Protein AF-A0A353VUC6-F1 (afdb_monomer_lite)

Sequence (167 aa):
PYDAYRKYCDKDHGERHLCDDEIGVLLTNIRKKVGECGVIAVVVDACHAGDSTRKPAKSGGTVRGVYDNFIIPGKHRANKRKQIPERWLTLSSCLDYQLNQEHPDGHGKLTRALHSLWPEMKGMDNETLVRTLDAYYHRSDVKGKYPQTPVMTGETDKRRFSEIFKR

Structure (mmCIF, N/CA/C/O backbone):
data_AF-A0A353VUC6-F1
#
_entry.id   AF-A0A353VUC6-F1
#
loop_
_atom_site.group_PDB
_atom_site.id
_atom_site.type_symbol
_atom_site.label_atom_id
_atom_site.label_alt_id
_atom_site.label_comp_id
_atom_site.label_asym_id
_atom_site.label_entity_id
_atom_site.label_seq_id
_atom_site.pdbx_PDB_ins_code
_atom_site.Cartn_x
_atom_site.Cartn_y
_atom_site.Cartn_z
_atom_site.occupancy
_atom_site.B_iso_or_equiv
_atom_site.auth_seq_id
_atom_site.auth_comp_id
_atom_site.auth_asym_id
_atom_site.auth_atom_id
_atom_site.pdbx_PDB_model_num
ATOM 1 N N . PRO A 1 1 ? 3.909 -11.174 -7.852 1.00 61.25 1 PRO A N 1
ATOM 2 C CA . PRO A 1 1 ? 4.120 -12.529 -8.418 1.00 61.25 1 PRO A CA 1
ATOM 3 C C . PRO A 1 1 ? 5.612 -12.890 -8.410 1.00 61.25 1 PRO A C 1
ATOM 5 O O . PRO A 1 1 ? 6.433 -12.097 -8.860 1.00 61.25 1 PRO A O 1
ATOM 8 N N . TYR A 1 2 ? 5.963 -14.023 -7.800 1.00 59.88 2 TYR A N 1
ATOM 9 C CA . TYR A 1 2 ? 7.362 -14.436 -7.603 1.00 59.88 2 TYR A CA 1
ATOM 10 C C . TYR A 1 2 ? 7.975 -15.065 -8.869 1.00 59.88 2 TYR A C 1
ATOM 12 O O . TYR A 1 2 ? 9.185 -15.041 -9.060 1.00 59.88 2 TYR A O 1
ATOM 20 N N . ASP A 1 3 ? 7.127 -15.585 -9.749 1.00 77.12 3 ASP A N 1
ATOM 21 C CA . ASP A 1 3 ? 7.439 -16.384 -10.936 1.00 77.12 3 ASP A CA 1
ATOM 22 C C . ASP A 1 3 ? 7.119 -15.678 -12.268 1.00 77.12 3 ASP A C 1
ATOM 24 O O . ASP A 1 3 ? 7.305 -16.259 -13.343 1.00 77.12 3 ASP A O 1
ATOM 28 N N . ALA A 1 4 ? 6.652 -14.429 -12.195 1.00 80.62 4 ALA A N 1
ATOM 29 C CA . ALA A 1 4 ? 6.355 -13.588 -13.346 1.00 80.62 4 ALA A CA 1
ATOM 30 C C . ALA A 1 4 ? 7.626 -13.002 -13.968 1.00 80.62 4 ALA A C 1
ATOM 32 O O . ALA A 1 4 ? 8.497 -12.457 -13.284 1.00 80.62 4 ALA A O 1
ATOM 33 N N . TYR A 1 5 ? 7.704 -13.060 -15.292 1.00 81.44 5 TYR A N 1
ATOM 34 C CA . TYR A 1 5 ? 8.793 -12.482 -16.056 1.00 81.44 5 TYR A CA 1
ATOM 35 C C . TYR A 1 5 ? 8.564 -10.990 -16.270 1.00 81.44 5 TYR A C 1
ATOM 37 O O . TYR A 1 5 ? 7.444 -10.495 -16.368 1.00 81.44 5 TYR A O 1
ATOM 45 N N . ARG A 1 6 ? 9.666 -10.249 -16.399 1.00 77.25 6 ARG A N 1
ATOM 46 C CA . ARG A 1 6 ? 9.625 -8.799 -16.633 1.00 77.25 6 ARG A CA 1
ATOM 47 C C . ARG A 1 6 ? 9.091 -8.426 -18.018 1.00 77.25 6 ARG A C 1
ATOM 49 O O . ARG A 1 6 ? 8.578 -7.330 -18.207 1.00 77.25 6 ARG A O 1
ATOM 56 N N . LYS A 1 7 ? 9.278 -9.306 -19.001 1.00 82.31 7 LYS A N 1
ATOM 57 C CA . LYS A 1 7 ? 8.898 -9.094 -20.398 1.00 82.31 7 LYS A CA 1
ATOM 58 C C . LYS A 1 7 ? 8.245 -10.352 -20.938 1.00 82.31 7 LYS A C 1
ATOM 60 O O . LYS A 1 7 ? 8.607 -11.450 -20.519 1.00 82.31 7 LYS A O 1
ATOM 65 N N . TYR A 1 8 ? 7.352 -10.155 -21.899 1.00 83.62 8 TYR A N 1
ATOM 66 C CA . TYR A 1 8 ? 6.760 -11.231 -22.678 1.00 83.62 8 TYR A CA 1
ATOM 67 C C . TYR A 1 8 ? 7.844 -12.135 -23.278 1.00 83.62 8 TYR A C 1
ATOM 69 O O . TYR A 1 8 ? 8.828 -11.643 -23.839 1.00 83.62 8 TYR A O 1
ATOM 77 N N . CYS A 1 9 ? 7.661 -13.447 -23.149 1.00 86.06 9 CYS A N 1
ATOM 78 C CA . CYS A 1 9 ? 8.538 -14.470 -23.713 1.00 86.06 9 CYS A CA 1
ATOM 79 C C . CYS A 1 9 ? 7.789 -15.801 -23.856 1.00 86.06 9 CYS A C 1
ATOM 81 O O . CYS A 1 9 ? 6.682 -15.947 -23.351 1.00 86.06 9 CYS A O 1
ATOM 83 N N . ASP A 1 10 ? 8.421 -16.805 -24.463 1.00 86.81 10 ASP A N 1
ATOM 84 C CA . ASP A 1 10 ? 7.821 -18.135 -24.677 1.00 86.81 10 ASP A CA 1
ATOM 85 C C . ASP A 1 10 ? 7.463 -18.893 -23.384 1.00 86.81 10 ASP A C 1
ATOM 87 O O . ASP A 1 10 ? 6.829 -19.941 -23.429 1.00 86.81 10 ASP A O 1
ATOM 91 N N . LYS A 1 11 ? 7.922 -18.410 -22.223 1.00 87.75 11 LYS A N 1
ATOM 92 C CA . LYS A 1 11 ? 7.649 -19.015 -20.909 1.00 87.75 11 LYS A CA 1
ATOM 93 C C . LYS A 1 11 ? 6.599 -18.259 -20.101 1.00 87.75 11 LYS A C 1
ATOM 95 O O . LYS A 1 11 ? 6.141 -18.794 -19.094 1.00 87.75 11 LYS A O 1
ATOM 100 N N . ASP A 1 12 ? 6.294 -17.027 -20.485 1.00 85.88 12 ASP A N 1
ATOM 101 C CA . ASP A 1 12 ? 5.341 -16.165 -19.799 1.00 85.88 12 ASP A CA 1
ATOM 102 C C . ASP A 1 12 ? 4.740 -15.210 -20.823 1.00 85.88 12 ASP A C 1
ATOM 104 O O . ASP A 1 12 ? 5.391 -14.273 -21.305 1.00 85.88 12 ASP A O 1
ATOM 108 N N . HIS A 1 13 ? 3.485 -15.478 -21.153 1.00 85.88 13 HIS A N 1
ATOM 109 C CA . HIS A 1 13 ? 2.669 -14.684 -22.055 1.00 85.88 13 HIS A CA 1
ATOM 110 C C . HIS A 1 13 ? 1.773 -13.697 -21.287 1.00 85.88 13 HIS A C 1
ATOM 112 O O . HIS A 1 13 ? 0.911 -13.050 -21.887 1.00 85.88 13 HIS A O 1
ATOM 118 N N . GLY A 1 14 ? 2.001 -13.538 -19.977 1.00 81.81 14 GLY A N 1
ATOM 119 C CA . GLY A 1 14 ? 1.267 -12.660 -19.068 1.00 81.81 14 GLY A CA 1
ATOM 120 C C . GLY A 1 14 ? 0.408 -13.409 -18.050 1.00 81.81 14 GLY A C 1
ATOM 121 O O . GLY A 1 14 ? -0.078 -12.796 -17.108 1.00 81.81 14 GLY A O 1
ATOM 122 N N . GLU A 1 15 ? 0.237 -14.721 -18.196 1.00 84.12 15 GLU A N 1
ATOM 123 C CA . GLU A 1 15 ? -0.573 -15.572 -17.316 1.00 84.12 15 GLU A CA 1
ATOM 124 C C . GLU A 1 15 ? -0.031 -15.693 -15.886 1.00 84.12 15 GLU A C 1
ATOM 126 O O . GLU A 1 15 ? -0.757 -16.107 -14.985 1.00 84.12 15 GLU A O 1
ATOM 131 N N . ARG A 1 16 ? 1.235 -15.327 -15.663 1.00 84.81 16 ARG A N 1
ATOM 132 C CA . ARG A 1 16 ? 1.865 -15.323 -14.333 1.00 84.81 16 ARG A CA 1
ATOM 133 C C . ARG A 1 16 ? 1.688 -13.998 -13.593 1.00 84.81 16 ARG A C 1
ATOM 135 O O . ARG A 1 16 ? 2.105 -13.859 -12.441 1.00 84.81 16 ARG A O 1
ATOM 142 N N . HIS A 1 17 ? 1.090 -13.003 -14.245 1.00 80.38 17 HIS A N 1
ATOM 143 C CA . HIS A 1 17 ? 0.794 -11.702 -13.658 1.00 80.38 17 HIS A CA 1
ATOM 144 C C . HIS A 1 17 ? -0.650 -11.677 -13.171 1.00 80.38 17 HIS A C 1
ATOM 146 O O . HIS A 1 17 ? -1.547 -12.164 -13.847 1.00 80.38 17 HIS A O 1
ATOM 152 N N . LEU A 1 18 ? -0.873 -11.068 -12.008 1.00 78.44 18 LEU A N 1
ATOM 153 C CA . LEU A 1 18 ? -2.216 -10.724 -11.552 1.00 78.44 18 LEU A CA 1
ATOM 154 C C . LEU A 1 18 ? -2.510 -9.299 -12.003 1.00 78.44 18 LEU A C 1
ATOM 156 O O . LEU A 1 18 ? -1.799 -8.373 -11.610 1.00 78.44 18 LEU A O 1
ATOM 160 N N . CYS A 1 19 ? -3.543 -9.129 -12.818 1.00 78.50 19 CYS A N 1
ATOM 161 C CA . CYS A 1 19 ? -3.995 -7.811 -13.245 1.00 78.50 19 CYS A CA 1
ATOM 162 C C . CYS A 1 19 ? -4.877 -7.154 -12.172 1.00 78.50 19 CYS A C 1
ATOM 164 O O . CYS A 1 19 ? -5.575 -7.842 -11.425 1.00 78.50 19 CYS A O 1
ATOM 166 N N . ASP A 1 20 ? -4.938 -5.819 -12.163 1.00 74.81 20 ASP A N 1
ATOM 167 C CA . ASP A 1 20 ? -5.790 -5.050 -11.239 1.00 74.81 20 ASP A CA 1
ATOM 168 C C . ASP A 1 20 ? -7.268 -5.485 -11.301 1.00 74.81 20 ASP A C 1
ATOM 170 O O . ASP A 1 20 ? -7.936 -5.594 -10.273 1.00 74.81 20 ASP A O 1
ATOM 174 N N . ASP A 1 21 ? -7.768 -5.820 -12.497 1.00 76.88 21 ASP A N 1
ATOM 175 C CA . ASP A 1 21 ? -9.127 -6.345 -12.694 1.00 76.88 21 ASP A CA 1
ATOM 176 C C . ASP A 1 21 ? -9.351 -7.677 -11.958 1.00 76.88 21 ASP A C 1
ATOM 178 O O . ASP A 1 21 ? -10.408 -7.904 -11.364 1.00 76.88 21 ASP A O 1
ATOM 182 N N . GLU A 1 22 ? -8.363 -8.573 -11.995 1.00 83.31 22 GLU A N 1
ATOM 183 C CA . GLU A 1 22 ? -8.433 -9.880 -11.335 1.00 83.31 22 GLU A CA 1
ATOM 184 C C . GLU A 1 22 ? -8.365 -9.713 -9.818 1.00 83.31 22 GLU A C 1
ATOM 186 O O . GLU A 1 22 ? -9.158 -10.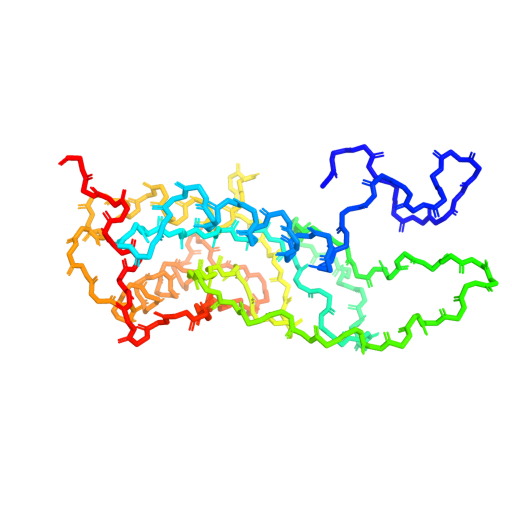319 -9.094 1.00 83.31 22 GLU A O 1
ATOM 191 N N . ILE A 1 23 ? -7.493 -8.820 -9.341 1.00 86.31 23 ILE A N 1
ATOM 192 C CA . ILE A 1 23 ? -7.414 -8.432 -7.929 1.00 86.31 23 ILE A CA 1
ATOM 193 C C . ILE A 1 23 ? -8.767 -7.886 -7.458 1.00 86.31 23 ILE A C 1
ATOM 195 O O . ILE A 1 23 ? -9.275 -8.318 -6.422 1.00 86.31 23 ILE A O 1
ATOM 199 N N . GLY A 1 24 ? -9.403 -7.008 -8.237 1.00 86.44 24 GLY A N 1
ATOM 200 C CA . GLY A 1 24 ? -10.720 -6.457 -7.916 1.00 86.44 24 GLY A CA 1
ATOM 201 C C . GLY A 1 24 ? -11.809 -7.529 -7.788 1.00 86.44 24 GLY A C 1
ATOM 202 O O . GLY A 1 24 ? -12.612 -7.491 -6.849 1.00 86.44 24 GLY A O 1
ATOM 203 N N . VAL A 1 25 ? -11.825 -8.529 -8.677 1.00 89.12 25 VAL A N 1
ATOM 204 C CA . VAL A 1 25 ? -12.762 -9.668 -8.596 1.00 89.12 25 VAL A CA 1
ATOM 205 C C . VAL A 1 25 ? -12.489 -10.528 -7.359 1.00 89.12 25 VAL A C 1
ATOM 207 O O . VAL A 1 25 ? -13.426 -10.881 -6.634 1.00 89.12 25 VAL A O 1
ATOM 210 N N . LEU A 1 26 ? -11.223 -10.841 -7.079 1.00 91.06 26 LEU A N 1
ATOM 211 C CA . LEU A 1 26 ? -10.828 -11.629 -5.909 1.00 91.06 26 LEU A CA 1
ATOM 212 C C . LEU A 1 26 ? -11.215 -10.925 -4.603 1.00 91.06 26 LEU A C 1
ATOM 214 O O . LEU A 1 26 ? -11.867 -11.530 -3.749 1.00 91.06 26 LEU A O 1
ATOM 218 N N . LEU A 1 27 ? -10.901 -9.635 -4.473 1.00 92.69 27 LEU A N 1
ATOM 219 C CA . LEU A 1 27 ? -11.253 -8.829 -3.303 1.00 92.69 27 LEU A CA 1
ATOM 220 C C . LEU A 1 27 ? -12.768 -8.666 -3.153 1.00 92.69 27 LEU A C 1
ATOM 222 O O . LEU A 1 27 ? -13.281 -8.717 -2.036 1.00 92.69 27 LEU A O 1
ATOM 226 N N . THR A 1 28 ? -13.513 -8.581 -4.258 1.00 91.94 28 THR A N 1
ATOM 227 C CA . THR A 1 28 ? -14.984 -8.600 -4.226 1.00 91.94 28 THR A CA 1
ATOM 228 C C . THR A 1 28 ? -15.519 -9.915 -3.660 1.00 91.94 28 THR A C 1
ATOM 230 O O . THR A 1 28 ? -16.460 -9.920 -2.864 1.00 91.94 28 THR A O 1
ATOM 233 N N . ASN A 1 29 ? -14.922 -11.048 -4.026 1.00 93.88 29 ASN A N 1
ATOM 234 C CA . ASN A 1 29 ? -15.319 -12.346 -3.486 1.00 93.88 29 ASN A CA 1
ATOM 235 C C . ASN A 1 29 ? -14.942 -12.496 -2.004 1.00 93.88 29 ASN A C 1
ATOM 237 O O . ASN A 1 29 ? -15.723 -13.062 -1.238 1.00 93.88 29 ASN A O 1
ATOM 241 N N . ILE A 1 30 ? -13.804 -11.940 -1.574 1.00 94.50 30 ILE A N 1
ATOM 242 C CA . ILE A 1 30 ? -13.448 -11.853 -0.150 1.00 94.50 30 ILE A CA 1
ATOM 243 C C . ILE A 1 30 ? -14.465 -10.976 0.589 1.00 94.50 30 ILE A C 1
ATOM 245 O O . ILE A 1 30 ? -14.996 -11.402 1.612 1.00 94.50 30 ILE A O 1
ATOM 249 N N . ARG A 1 31 ? -14.830 -9.810 0.041 1.00 93.94 31 ARG A N 1
ATOM 250 C CA . ARG A 1 31 ? -15.872 -8.926 0.589 1.00 93.94 31 ARG A CA 1
ATOM 251 C C . ARG A 1 31 ? -17.200 -9.649 0.786 1.00 93.94 31 ARG A C 1
ATOM 253 O O . ARG A 1 31 ? -17.788 -9.517 1.853 1.00 93.94 31 ARG A O 1
ATOM 260 N N . LYS A 1 32 ? -17.643 -10.464 -0.174 1.00 94.19 32 LYS A N 1
ATOM 261 C CA . LYS A 1 32 ? -18.869 -11.273 -0.025 1.00 94.19 32 LYS A CA 1
ATOM 262 C C . LYS A 1 32 ? -18.808 -12.235 1.166 1.00 94.19 32 LYS A C 1
ATOM 264 O O . LYS A 1 32 ? -19.826 -12.443 1.813 1.00 94.19 32 LYS A O 1
ATOM 269 N N . LYS A 1 33 ? -17.636 -12.807 1.461 1.00 95.50 33 LYS A N 1
ATOM 270 C CA . LYS A 1 33 ? -17.441 -13.724 2.598 1.00 95.50 33 LYS A CA 1
ATOM 271 C C . LYS A 1 33 ? -17.302 -12.995 3.935 1.00 95.50 33 LYS A C 1
ATOM 273 O O . LYS A 1 33 ? -17.851 -13.447 4.928 1.00 95.50 33 LYS A O 1
ATOM 278 N N . VAL A 1 34 ? -16.569 -11.881 3.955 1.00 94.00 34 VAL A N 1
ATOM 279 C CA . VAL A 1 34 ? -16.359 -11.040 5.149 1.00 94.00 34 VAL A CA 1
ATOM 280 C C . VAL A 1 34 ? -17.644 -10.304 5.550 1.00 94.00 34 VAL A C 1
ATOM 282 O O . VAL A 1 34 ? -17.852 -9.999 6.723 1.00 94.00 34 VAL A O 1
ATOM 285 N N . GLY A 1 35 ? -18.519 -10.032 4.582 1.00 93.25 35 GLY A N 1
ATOM 286 C CA . GLY A 1 35 ? -19.780 -9.336 4.789 1.00 93.25 35 GLY A CA 1
ATOM 287 C C . GLY A 1 35 ? -19.627 -7.820 4.905 1.00 93.25 35 GLY A C 1
ATOM 288 O O . GLY A 1 35 ? -18.539 -7.246 4.786 1.00 93.25 35 GLY A O 1
ATOM 289 N N . GLU A 1 36 ? -20.763 -7.165 5.127 1.00 90.56 36 GLU A N 1
ATOM 290 C CA . GLU A 1 36 ? -20.893 -5.705 5.166 1.00 90.56 36 GLU A CA 1
ATOM 291 C C . GLU A 1 36 ? -20.334 -5.079 6.440 1.00 90.56 36 GLU A C 1
ATOM 293 O O . GLU A 1 36 ? -19.950 -3.920 6.425 1.00 90.56 36 GLU A O 1
ATOM 298 N N . CYS A 1 37 ? -20.241 -5.822 7.542 1.00 88.62 37 CYS A N 1
ATOM 299 C CA . CYS A 1 37 ? -19.730 -5.291 8.807 1.00 88.62 37 CYS A CA 1
ATOM 300 C C . CYS A 1 37 ? -18.222 -5.509 8.978 1.00 88.62 37 CYS A C 1
ATOM 302 O O . CYS A 1 37 ? -17.590 -4.754 9.713 1.00 88.62 37 CYS A O 1
ATOM 304 N N . GLY A 1 38 ? -17.621 -6.489 8.297 1.00 90.19 38 GLY A N 1
ATOM 305 C CA . GLY A 1 38 ? -16.201 -6.799 8.463 1.00 90.19 38 GLY A CA 1
ATOM 306 C C . GLY A 1 38 ? -15.267 -5.815 7.752 1.00 90.19 38 GLY A C 1
ATOM 307 O O . GLY A 1 38 ? -15.647 -5.131 6.799 1.00 90.19 38 GLY A O 1
ATOM 308 N N . VAL A 1 39 ? -14.016 -5.751 8.200 1.00 91.75 39 VAL A N 1
ATOM 309 C CA . VAL A 1 39 ? -12.981 -4.886 7.617 1.00 91.75 39 VAL A CA 1
ATOM 310 C C . VAL A 1 39 ? -12.103 -5.705 6.679 1.00 91.75 39 VAL A C 1
ATOM 312 O O . VAL A 1 39 ? -11.717 -6.825 6.998 1.00 91.75 39 VAL A O 1
ATOM 315 N N . ILE A 1 40 ? -11.784 -5.136 5.518 1.00 94.62 40 ILE A N 1
ATOM 316 C CA . ILE A 1 40 ? -10.757 -5.662 4.616 1.00 94.62 40 ILE A CA 1
ATOM 317 C C . ILE A 1 40 ? -9.735 -4.550 4.448 1.00 94.62 40 ILE A C 1
ATOM 319 O O . ILE A 1 40 ? -10.094 -3.449 4.027 1.00 94.62 40 ILE A O 1
ATOM 323 N N . ALA A 1 41 ? -8.488 -4.854 4.789 1.00 93.94 41 ALA A N 1
ATOM 324 C CA . ALA A 1 41 ? -7.345 -3.984 4.588 1.00 93.94 41 ALA A CA 1
ATOM 325 C C . ALA A 1 41 ? -6.343 -4.695 3.678 1.00 93.94 41 ALA A C 1
ATOM 327 O O . ALA A 1 41 ? -5.951 -5.832 3.941 1.00 93.94 41 ALA A O 1
ATOM 328 N N . VAL A 1 42 ? -5.954 -4.025 2.603 1.00 94.00 42 VAL A N 1
ATOM 329 C CA . VAL A 1 42 ? -5.000 -4.505 1.607 1.00 94.00 42 VAL A CA 1
ATOM 330 C C . VAL A 1 42 ? -3.762 -3.628 1.698 1.00 94.00 42 VAL A C 1
ATOM 332 O O . VAL A 1 42 ? -3.865 -2.407 1.648 1.00 94.00 42 VAL A O 1
ATOM 335 N N . VAL A 1 43 ? -2.593 -4.246 1.844 1.00 93.38 43 VAL A N 1
ATOM 336 C CA . VAL A 1 43 ? -1.303 -3.549 1.879 1.00 93.38 43 VAL A CA 1
ATOM 337 C C . VAL A 1 43 ? -0.556 -3.866 0.592 1.00 93.38 43 VAL A C 1
ATOM 339 O O . VAL A 1 43 ? -0.290 -5.033 0.305 1.00 93.38 43 VAL A O 1
ATOM 342 N N . VAL A 1 44 ? -0.222 -2.833 -0.177 1.00 90.88 44 VAL A N 1
ATOM 343 C CA . VAL A 1 44 ? 0.467 -2.951 -1.465 1.00 90.88 44 VAL A CA 1
ATOM 344 C C . VAL A 1 44 ? 1.853 -2.328 -1.348 1.00 90.88 44 VAL A C 1
ATOM 346 O O . VAL A 1 44 ? 2.026 -1.114 -1.428 1.00 90.88 44 VAL A O 1
ATOM 349 N N . ASP A 1 45 ? 2.858 -3.179 -1.158 1.00 89.31 45 ASP A N 1
ATOM 350 C CA . ASP A 1 45 ? 4.269 -2.786 -1.106 1.00 89.31 45 ASP A CA 1
ATOM 351 C C . ASP A 1 45 ? 4.957 -3.085 -2.446 1.00 89.31 45 ASP A C 1
ATOM 353 O O . ASP A 1 45 ? 5.812 -3.966 -2.573 1.00 89.31 45 ASP A O 1
ATOM 357 N N . ALA A 1 46 ? 4.526 -2.366 -3.484 1.00 82.62 46 ALA A N 1
ATOM 358 C CA . ALA A 1 46 ? 5.011 -2.488 -4.857 1.00 82.62 46 ALA A CA 1
ATOM 359 C C . ALA A 1 46 ? 4.905 -1.141 -5.592 1.00 82.62 46 ALA A C 1
ATOM 361 O O . ALA A 1 46 ? 4.119 -0.279 -5.204 1.00 82.62 46 ALA A O 1
ATOM 362 N N . CYS A 1 47 ? 5.685 -0.948 -6.662 1.00 73.12 47 CYS A N 1
ATOM 363 C CA . CYS A 1 47 ? 5.441 0.164 -7.582 1.00 73.12 47 CYS A CA 1
ATOM 364 C C . CYS A 1 47 ? 4.049 0.014 -8.214 1.00 73.12 47 CYS A C 1
ATOM 366 O O . CYS A 1 47 ? 3.778 -0.993 -8.869 1.00 73.12 47 CYS A O 1
ATOM 368 N N . HIS A 1 48 ? 3.197 1.028 -8.064 1.00 63.38 48 HIS A N 1
ATOM 369 C CA . HIS A 1 48 ? 2.004 1.163 -8.893 1.00 63.38 48 HIS A CA 1
ATOM 370 C C . HIS A 1 48 ? 2.449 1.581 -10.299 1.00 63.38 48 HIS A C 1
ATOM 372 O O . HIS A 1 48 ? 3.198 2.546 -10.450 1.00 63.38 48 HIS A O 1
ATOM 378 N N . ALA A 1 49 ? 1.995 0.881 -11.336 1.00 50.97 49 ALA A N 1
ATOM 379 C CA . ALA A 1 49 ? 2.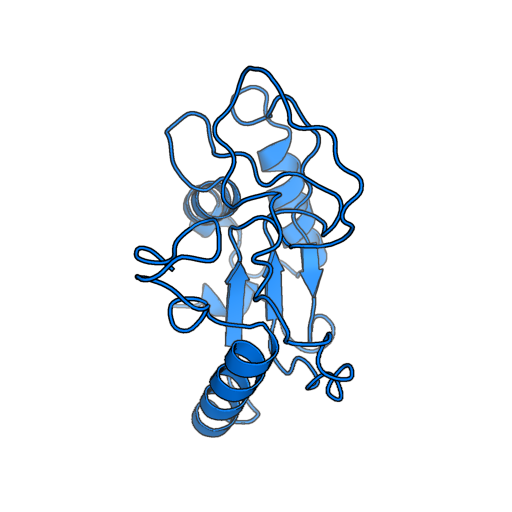227 1.280 -12.722 1.00 50.97 49 ALA A CA 1
ATOM 380 C C . ALA A 1 49 ? 1.325 2.478 -13.096 1.00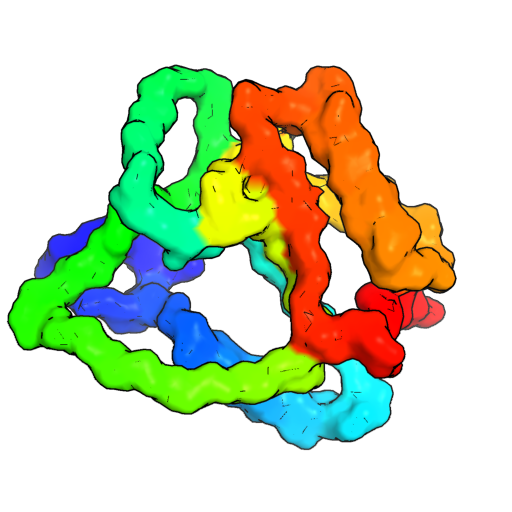 50.97 49 ALA A C 1
ATOM 382 O O . ALA A 1 49 ? 0.408 2.355 -13.902 1.00 50.97 49 ALA A O 1
ATOM 383 N N . GLY A 1 50 ? 1.549 3.638 -12.475 1.00 46.31 50 GLY A N 1
ATOM 384 C CA . GLY A 1 50 ? 0.983 4.914 -12.907 1.00 46.31 50 GLY A CA 1
ATOM 385 C C . GLY A 1 50 ? 2.018 5.711 -13.680 1.00 46.31 50 GLY A C 1
ATOM 386 O O . GLY A 1 50 ? 3.072 6.010 -13.146 1.00 46.31 50 GLY A O 1
ATOM 387 N N . ASP A 1 51 ? 1.698 6.044 -14.927 1.00 43.47 51 ASP A N 1
ATOM 388 C CA . ASP A 1 51 ? 2.455 6.844 -15.903 1.00 43.47 51 ASP A CA 1
ATOM 389 C C . ASP A 1 51 ? 3.855 6.334 -16.347 1.00 43.47 51 ASP A C 1
ATOM 391 O O . ASP A 1 51 ? 4.795 6.147 -15.573 1.00 43.47 51 ASP A O 1
ATOM 395 N N . SER A 1 52 ? 3.997 6.132 -17.664 1.00 39.47 52 SER A N 1
ATOM 396 C CA . SER A 1 52 ? 5.112 5.446 -18.350 1.00 39.47 52 SER A CA 1
ATOM 397 C C . SER A 1 52 ? 6.310 6.343 -18.700 1.00 39.47 52 SER A C 1
ATOM 399 O O . SER A 1 52 ? 7.166 5.954 -19.491 1.00 39.47 52 SER A O 1
ATOM 401 N N . THR A 1 53 ? 6.411 7.542 -18.136 1.00 41.12 53 THR A N 1
ATOM 402 C CA . THR A 1 53 ? 7.415 8.551 -18.531 1.00 41.12 53 THR A CA 1
ATOM 403 C C . THR A 1 53 ? 8.591 8.678 -17.558 1.00 41.12 53 THR A C 1
ATOM 405 O O . THR A 1 53 ? 9.149 9.760 -17.370 1.00 41.12 53 THR A O 1
ATOM 408 N N . ARG A 1 54 ? 9.036 7.579 -16.937 1.00 50.72 54 ARG A N 1
ATOM 409 C CA . ARG A 1 54 ? 10.149 7.619 -15.968 1.00 50.72 54 ARG A CA 1
ATOM 410 C C . ARG A 1 54 ? 11.458 7.116 -16.562 1.00 50.72 54 ARG A C 1
ATOM 412 O O . ARG A 1 54 ? 11.540 6.013 -17.093 1.00 50.72 54 ARG A O 1
ATOM 419 N N . LYS A 1 55 ? 12.511 7.930 -16.436 1.00 45.03 55 LYS A N 1
ATOM 420 C CA . LYS A 1 55 ? 13.881 7.538 -16.792 1.00 45.03 55 LYS A CA 1
ATOM 421 C C . LYS A 1 55 ? 14.362 6.444 -15.827 1.00 45.03 55 LYS A C 1
ATOM 423 O O . LYS A 1 55 ? 14.175 6.603 -14.621 1.00 45.03 55 LYS A O 1
ATOM 428 N N . PRO A 1 56 ? 15.017 5.374 -16.313 1.00 45.44 56 PRO A N 1
ATOM 429 C CA . PRO A 1 56 ? 15.577 4.351 -15.442 1.00 45.44 56 PRO A CA 1
ATOM 430 C C . PRO A 1 56 ? 16.604 4.990 -14.506 1.00 45.44 56 PRO A C 1
ATOM 432 O O . PRO A 1 56 ? 17.566 5.621 -14.955 1.00 45.44 56 PRO A O 1
ATOM 435 N N . ALA A 1 57 ? 16.402 4.833 -13.198 1.00 46.88 57 ALA A N 1
ATOM 436 C CA . ALA A 1 57 ? 17.383 5.244 -12.210 1.00 46.88 57 ALA A CA 1
ATOM 437 C C . ALA A 1 57 ? 18.624 4.352 -12.354 1.00 46.88 57 ALA A C 1
ATOM 439 O O . ALA A 1 57 ? 18.662 3.219 -11.879 1.00 46.88 57 ALA A O 1
ATOM 440 N N . LYS A 1 58 ? 19.665 4.862 -13.018 1.00 45.19 58 LYS A N 1
ATOM 441 C CA . LYS A 1 58 ? 21.020 4.366 -12.786 1.00 45.19 58 LYS A CA 1
ATOM 442 C C . LYS A 1 58 ? 21.408 4.791 -11.360 1.00 45.19 58 LYS A C 1
ATOM 444 O O . LYS A 1 58 ? 21.378 5.979 -11.057 1.00 45.19 58 LYS A O 1
ATOM 449 N N . SER A 1 59 ? 21.774 3.803 -10.542 1.00 47.88 59 SER A N 1
ATOM 450 C CA . SER A 1 59 ? 22.427 3.873 -9.220 1.00 47.88 59 SER A CA 1
ATOM 451 C C . SER A 1 59 ? 21.582 4.130 -7.954 1.00 47.88 59 SER A C 1
ATOM 453 O O . SER A 1 59 ? 20.966 5.184 -7.775 1.00 47.88 59 SER A O 1
ATOM 455 N N . GLY A 1 60 ? 21.691 3.187 -7.003 1.00 50.94 60 GLY A N 1
ATOM 456 C CA . GLY A 1 60 ? 21.802 3.494 -5.569 1.00 50.94 60 GLY A CA 1
ATOM 457 C C . GLY A 1 60 ? 20.947 2.677 -4.596 1.00 50.94 60 GLY A C 1
ATOM 458 O O . GLY A 1 60 ? 21.403 2.433 -3.487 1.00 50.94 60 GLY A O 1
ATOM 459 N N . GLY A 1 61 ? 19.742 2.249 -4.975 1.00 58.66 61 GLY A N 1
ATOM 460 C CA . GLY A 1 61 ? 18.831 1.559 -4.054 1.00 58.66 61 GLY A CA 1
ATOM 461 C C . GLY A 1 61 ? 17.964 0.520 -4.752 1.00 58.66 61 GLY A C 1
ATOM 462 O O . GLY A 1 61 ? 17.606 0.697 -5.920 1.00 58.66 61 GLY A O 1
ATOM 463 N N . THR A 1 62 ? 17.645 -0.562 -4.042 1.00 71.25 62 THR A N 1
ATOM 464 C CA . THR A 1 62 ? 16.744 -1.604 -4.541 1.00 71.25 62 THR A CA 1
ATOM 465 C C . THR A 1 62 ? 15.321 -1.052 -4.621 1.00 71.25 62 THR A C 1
ATOM 467 O O . THR A 1 62 ? 14.830 -0.419 -3.688 1.00 71.25 62 THR A O 1
ATOM 470 N N . VAL A 1 63 ? 14.663 -1.254 -5.761 1.00 70.12 63 VAL A N 1
ATOM 471 C CA . VAL A 1 63 ? 13.282 -0.823 -6.024 1.00 70.12 63 VAL A CA 1
ATOM 472 C C . VAL A 1 63 ? 12.408 -2.069 -6.130 1.00 70.12 63 VAL A C 1
ATOM 474 O O . VAL A 1 63 ? 12.802 -3.037 -6.780 1.00 70.12 63 VAL A O 1
ATOM 477 N N . ARG A 1 64 ? 11.224 -2.054 -5.508 1.00 69.19 64 ARG A N 1
ATOM 478 C CA . ARG A 1 64 ? 10.238 -3.139 -5.592 1.00 69.19 64 ARG A CA 1
ATOM 479 C C . ARG A 1 64 ? 9.268 -2.913 -6.736 1.00 69.19 64 ARG A C 1
ATOM 481 O O . ARG A 1 64 ? 8.521 -1.938 -6.740 1.00 69.19 64 ARG A O 1
ATOM 488 N N . GLY A 1 65 ? 9.219 -3.865 -7.659 1.00 67.94 65 GLY A N 1
ATOM 489 C CA . GLY A 1 65 ? 8.449 -3.755 -8.896 1.00 67.94 65 GLY A CA 1
ATOM 490 C C . GLY A 1 65 ? 9.318 -3.299 -10.065 1.00 67.94 65 GLY A C 1
ATOM 491 O O . GLY A 1 65 ? 10.532 -3.141 -9.941 1.00 67.94 65 GLY A O 1
ATOM 492 N N . VAL A 1 66 ? 8.697 -3.141 -11.230 1.00 64.56 66 VAL A N 1
ATOM 493 C CA . VAL A 1 66 ? 9.395 -2.821 -12.479 1.00 64.56 66 VAL A CA 1
ATOM 494 C C . VAL A 1 66 ? 8.720 -1.653 -13.186 1.00 64.56 66 VAL A C 1
ATOM 496 O O . VAL A 1 66 ? 7.509 -1.485 -13.114 1.00 64.56 66 VAL A O 1
ATOM 499 N N . TYR A 1 67 ? 9.530 -0.849 -13.872 1.00 63.00 67 TYR A N 1
ATOM 500 C CA . TYR A 1 67 ? 9.075 0.262 -14.721 1.00 63.00 67 TYR A CA 1
ATOM 501 C C . TYR A 1 67 ? 8.573 -0.194 -16.083 1.00 63.00 67 TYR A C 1
ATOM 503 O O . TYR A 1 67 ? 7.865 0.535 -16.774 1.00 63.00 67 TYR A O 1
ATOM 511 N N . ASP A 1 68 ? 9.034 -1.370 -16.500 1.00 66.06 68 ASP A N 1
ATOM 512 C CA . ASP A 1 68 ? 8.712 -1.926 -17.797 1.00 66.06 68 ASP A CA 1
ATOM 513 C C . ASP A 1 68 ? 7.265 -2.423 -17.748 1.00 66.06 68 ASP A C 1
ATOM 515 O O . ASP A 1 68 ? 6.935 -3.316 -16.967 1.00 66.06 68 ASP A O 1
ATOM 519 N N . ASN A 1 69 ? 6.409 -1.869 -18.606 1.00 71.50 69 ASN A N 1
ATOM 520 C CA . ASN A 1 69 ? 5.111 -2.480 -18.862 1.00 71.50 69 ASN A CA 1
ATOM 521 C C . ASN A 1 69 ? 5.332 -3.873 -19.462 1.00 71.50 69 ASN A C 1
ATOM 523 O O . ASN A 1 69 ? 6.131 -4.041 -20.389 1.00 71.50 69 ASN A O 1
ATOM 527 N N . PHE A 1 70 ? 4.568 -4.855 -18.992 1.00 76.75 70 PHE A N 1
ATOM 528 C CA . PHE A 1 70 ? 4.532 -6.168 -19.619 1.00 76.75 70 PHE A CA 1
ATOM 529 C C . PHE A 1 70 ? 3.696 -6.096 -20.907 1.00 76.75 70 PHE A C 1
ATOM 531 O O . PHE A 1 70 ? 2.466 -6.149 -20.884 1.00 76.75 70 PHE A O 1
ATOM 538 N N . ILE A 1 71 ? 4.362 -5.891 -22.046 1.00 80.94 71 ILE A N 1
ATOM 539 C CA . ILE A 1 71 ? 3.703 -5.739 -23.350 1.00 80.94 71 ILE A CA 1
ATOM 540 C C . ILE A 1 71 ? 3.480 -7.119 -23.972 1.00 80.94 71 ILE A C 1
ATOM 542 O O . ILE A 1 71 ? 4.443 -7.783 -24.346 1.00 80.94 71 ILE A O 1
ATOM 546 N N . ILE A 1 72 ? 2.215 -7.517 -24.133 1.00 81.00 72 ILE A N 1
ATOM 547 C CA . ILE A 1 72 ? 1.817 -8.729 -24.863 1.00 81.00 72 ILE A CA 1
ATOM 548 C C . ILE A 1 72 ? 1.612 -8.362 -26.346 1.00 81.00 72 ILE A C 1
ATOM 550 O O . ILE A 1 72 ? 0.709 -7.571 -26.644 1.00 81.00 72 ILE A O 1
ATOM 554 N N . PRO A 1 73 ? 2.410 -8.902 -27.289 1.00 80.81 73 PRO A N 1
ATOM 555 C CA . PRO A 1 73 ? 2.261 -8.616 -28.715 1.00 80.81 73 PRO A CA 1
ATOM 556 C C . PRO A 1 73 ? 0.851 -8.938 -29.233 1.00 80.81 73 PRO A C 1
ATOM 558 O O . PRO A 1 73 ? 0.276 -9.968 -28.894 1.00 80.81 73 PRO A O 1
ATOM 561 N N . GLY A 1 74 ? 0.279 -8.054 -30.055 1.00 74.00 74 GLY A N 1
ATOM 562 C CA . GLY A 1 74 ? -1.023 -8.270 -30.705 1.00 74.00 74 GLY A CA 1
ATOM 563 C C . GLY A 1 74 ? -2.260 -8.091 -29.812 1.00 74.00 74 GLY A C 1
ATOM 564 O O . GLY A 1 74 ? -3.376 -8.059 -30.327 1.00 74.00 74 GLY A O 1
ATOM 565 N N . LYS A 1 75 ? -2.102 -7.911 -28.494 1.00 66.31 75 LYS A N 1
ATOM 566 C CA . LYS A 1 75 ? -3.214 -7.593 -27.589 1.00 66.31 75 LYS A CA 1
ATOM 567 C C . LYS A 1 75 ? -3.354 -6.071 -27.488 1.00 66.31 75 LYS A C 1
ATOM 569 O O . LYS A 1 75 ? -2.553 -5.404 -26.835 1.00 66.31 75 LYS A O 1
ATOM 574 N N . HIS A 1 76 ? -4.366 -5.498 -28.140 1.00 57.31 76 HIS A N 1
ATOM 575 C CA . HIS A 1 76 ? -4.739 -4.104 -27.884 1.00 57.31 76 HIS A CA 1
ATOM 576 C C . HIS A 1 76 ? -5.106 -3.941 -26.404 1.00 57.31 76 HIS A C 1
ATOM 578 O O . HIS A 1 76 ? -5.652 -4.874 -25.807 1.00 57.31 76 HIS A O 1
ATOM 584 N N . ARG A 1 77 ? -4.806 -2.773 -25.805 1.00 55.44 77 ARG A N 1
ATOM 585 C CA . ARG A 1 77 ? -5.252 -2.445 -24.439 1.00 55.44 77 ARG A CA 1
ATOM 586 C C . ARG A 1 77 ? -6.733 -2.794 -24.346 1.00 55.44 77 ARG A C 1
ATOM 588 O O . ARG A 1 77 ? -7.537 -2.205 -25.066 1.00 55.44 77 ARG A O 1
ATOM 595 N N . ALA A 1 78 ? -7.071 -3.770 -23.503 1.00 56.97 78 ALA A N 1
ATOM 596 C CA . ALA A 1 78 ? -8.461 -4.080 -23.224 1.00 56.97 78 ALA A CA 1
ATOM 597 C C . ALA A 1 78 ? -9.151 -2.769 -22.832 1.00 56.97 78 ALA A C 1
ATOM 599 O O . ALA A 1 78 ? -8.572 -1.969 -22.089 1.00 56.97 78 ALA A O 1
ATOM 600 N N . ASN A 1 79 ? -10.347 -2.523 -23.376 1.00 51.97 79 ASN A N 1
ATOM 601 C CA . ASN A 1 79 ? -11.161 -1.379 -22.974 1.00 51.97 79 ASN A CA 1
ATOM 602 C C . ASN A 1 79 ? -11.161 -1.314 -21.447 1.00 51.97 79 ASN A C 1
ATOM 604 O O . ASN A 1 79 ? -11.398 -2.351 -20.823 1.00 51.97 79 ASN A O 1
ATOM 608 N N . LYS A 1 80 ? -10.862 -0.136 -20.871 1.00 52.88 80 LYS A N 1
ATOM 609 C CA . LYS A 1 80 ? -10.876 0.075 -19.416 1.00 52.88 80 LYS A CA 1
ATOM 610 C C . LYS A 1 80 ? -12.168 -0.532 -18.883 1.00 52.88 80 LYS A C 1
ATOM 612 O O . LYS A 1 80 ? -13.251 -0.002 -19.143 1.00 52.88 80 LYS A O 1
ATOM 617 N N . ARG A 1 81 ? -12.066 -1.679 -18.210 1.00 61.34 81 ARG A N 1
ATOM 618 C CA . ARG A 1 81 ? -13.227 -2.286 -17.572 1.00 61.34 81 ARG A CA 1
ATOM 619 C C . ARG A 1 81 ? -13.726 -1.301 -16.525 1.00 61.34 81 ARG A C 1
ATOM 621 O O . ARG A 1 81 ? -12.958 -0.503 -15.985 1.00 61.34 81 ARG A O 1
ATOM 628 N N . LYS A 1 82 ? -15.038 -1.306 -16.290 1.00 63.19 82 LYS A N 1
ATOM 629 C CA . LYS A 1 82 ? -15.644 -0.444 -15.277 1.00 63.19 82 LYS A CA 1
ATOM 630 C C . LYS A 1 82 ? -14.955 -0.743 -13.948 1.00 63.19 82 LYS A C 1
ATOM 632 O O . LYS A 1 82 ? -15.015 -1.880 -13.486 1.00 63.19 82 LYS A O 1
ATOM 637 N N . GLN A 1 83 ? -14.284 0.261 -13.387 1.00 66.19 83 GLN A N 1
ATOM 638 C CA . GLN A 1 83 ? -13.535 0.113 -12.147 1.00 66.19 83 GLN A CA 1
ATOM 639 C C . GLN A 1 83 ? -14.485 -0.408 -11.069 1.00 66.19 83 GLN A C 1
ATOM 641 O O . GLN A 1 83 ? -15.548 0.174 -10.824 1.00 66.19 83 GLN A O 1
ATOM 646 N N . ILE A 1 84 ? -14.140 -1.558 -10.495 1.00 77.19 84 ILE A N 1
ATOM 647 C CA . ILE A 1 84 ? -14.907 -2.135 -9.398 1.00 77.19 84 ILE A CA 1
ATOM 648 C C . ILE A 1 84 ? -14.729 -1.184 -8.210 1.00 77.19 84 ILE A C 1
ATOM 650 O O . ILE A 1 84 ? -13.590 -0.832 -7.902 1.00 77.19 84 ILE A O 1
ATOM 654 N N . PRO A 1 85 ? -15.813 -0.731 -7.559 1.00 82.31 85 PRO A N 1
ATOM 655 C CA . PRO A 1 85 ? -15.682 0.145 -6.405 1.00 82.31 85 PRO A CA 1
ATOM 656 C C . PRO A 1 85 ? -14.875 -0.565 -5.313 1.00 82.31 85 PRO A C 1
ATOM 658 O O . PRO A 1 85 ? -15.214 -1.682 -4.918 1.00 82.31 85 PRO A O 1
ATOM 661 N N . GLU A 1 86 ? -13.818 0.082 -4.825 1.00 84.88 86 GLU A N 1
ATOM 662 C CA . GLU A 1 86 ? -12.996 -0.429 -3.727 1.00 84.88 86 GLU A CA 1
ATOM 663 C C . GLU A 1 86 ? -13.805 -0.403 -2.430 1.00 84.88 86 GLU A C 1
ATOM 665 O O . GLU A 1 86 ? -13.929 0.620 -1.762 1.00 84.88 86 GLU A O 1
ATOM 670 N N . ARG A 1 87 ? -14.381 -1.553 -2.070 1.00 91.56 87 ARG A N 1
ATOM 671 C CA . ARG A 1 87 ? -15.138 -1.747 -0.822 1.00 91.56 87 ARG A CA 1
ATOM 672 C C . ARG A 1 87 ? -14.230 -2.225 0.311 1.00 91.56 87 ARG A C 1
ATOM 674 O O . ARG A 1 87 ? -14.586 -3.129 1.067 1.00 91.56 87 ARG A O 1
ATOM 681 N N . TRP A 1 88 ? -13.005 -1.730 0.353 1.00 93.69 88 TRP A N 1
ATOM 682 C CA . TRP A 1 88 ? -11.944 -2.098 1.290 1.00 93.69 88 TRP A CA 1
ATOM 683 C C . TRP A 1 88 ? -11.031 -0.891 1.487 1.00 93.69 88 TRP A C 1
ATOM 685 O O . TRP A 1 88 ? -11.218 0.134 0.840 1.00 93.69 88 TRP A O 1
ATOM 695 N N . LEU A 1 89 ? -10.079 -0.997 2.408 1.00 95.06 89 LEU A N 1
ATOM 696 C CA . LEU A 1 89 ? -8.994 -0.032 2.539 1.00 95.06 89 LEU A CA 1
ATOM 697 C C . LEU A 1 89 ? -7.781 -0.559 1.779 1.00 95.06 89 LEU A C 1
ATOM 699 O O . LEU A 1 89 ? -7.387 -1.706 1.994 1.00 95.06 89 LEU A O 1
ATOM 703 N N . THR A 1 90 ? -7.184 0.270 0.933 1.00 94.25 90 THR A N 1
ATOM 704 C CA . THR A 1 90 ? -5.929 -0.038 0.240 1.00 94.25 90 THR A CA 1
ATOM 705 C C . THR A 1 90 ? -4.856 0.908 0.759 1.00 94.25 90 THR A C 1
ATOM 707 O O . THR A 1 90 ? -5.015 2.118 0.662 1.00 94.25 90 THR A O 1
ATOM 710 N N . LEU A 1 91 ? -3.776 0.376 1.330 1.00 94.62 91 LEU A N 1
ATOM 711 C CA . LEU A 1 91 ? -2.612 1.138 1.774 1.00 94.62 91 LEU A CA 1
ATOM 712 C C . LEU A 1 91 ? -1.430 0.811 0.861 1.00 94.62 91 LEU A C 1
ATOM 714 O O . LEU A 1 91 ? -0.891 -0.295 0.907 1.00 94.62 91 LEU A O 1
ATOM 718 N N . SER A 1 92 ? -1.035 1.779 0.044 1.00 93.50 92 SER A N 1
ATOM 719 C CA . SER A 1 92 ? 0.025 1.644 -0.951 1.00 93.50 92 SER A CA 1
ATOM 720 C C . SER A 1 92 ? 1.313 2.315 -0.492 1.00 93.50 92 SER A C 1
ATOM 722 O O . SER A 1 92 ? 1.305 3.358 0.164 1.00 93.50 92 SER A O 1
ATOM 724 N N . SER A 1 93 ? 2.447 1.718 -0.855 1.00 91.69 93 SER A N 1
ATOM 725 C CA . SER A 1 93 ? 3.780 2.159 -0.429 1.00 91.69 93 SER A CA 1
ATOM 726 C C . SER A 1 93 ? 4.241 3.472 -1.043 1.00 91.69 93 SER A C 1
ATOM 728 O O . SER A 1 93 ? 5.199 4.057 -0.543 1.00 91.69 93 SER A O 1
ATOM 730 N N . CYS A 1 94 ? 3.656 3.879 -2.164 1.00 89.75 94 CYS A N 1
ATOM 731 C CA . CYS A 1 94 ? 4.040 5.063 -2.913 1.00 89.75 94 CYS A CA 1
ATOM 732 C C . CYS A 1 94 ? 2.849 5.570 -3.733 1.00 89.75 94 CYS A C 1
ATOM 734 O O . CYS A 1 94 ? 1.931 4.803 -4.033 1.00 89.75 94 CYS A O 1
ATOM 736 N N . LEU A 1 95 ? 2.894 6.836 -4.147 1.00 88.62 95 LEU A N 1
ATOM 737 C CA . LEU A 1 95 ? 2.002 7.337 -5.193 1.00 88.62 95 LEU A CA 1
ATOM 738 C C . LEU A 1 95 ? 2.287 6.617 -6.518 1.00 88.62 95 LEU A C 1
ATOM 740 O O . LEU A 1 95 ? 3.388 6.104 -6.738 1.00 88.62 95 LEU A O 1
ATOM 744 N N . ASP A 1 96 ? 1.305 6.608 -7.414 1.00 80.44 96 ASP A N 1
ATOM 745 C CA . ASP A 1 96 ? 1.404 6.005 -8.750 1.00 80.44 96 ASP A CA 1
ATOM 746 C C . ASP A 1 96 ? 2.592 6.587 -9.550 1.00 80.44 96 ASP A C 1
ATOM 748 O O . ASP A 1 96 ? 3.343 5.876 -10.213 1.00 80.44 96 ASP A O 1
ATOM 752 N N . TYR A 1 97 ? 2.822 7.869 -9.292 1.00 77.00 97 TYR A N 1
ATOM 753 C CA . TYR A 1 97 ? 3.967 8.760 -9.383 1.00 77.00 97 TYR A CA 1
ATOM 754 C C . TYR A 1 97 ? 5.405 8.397 -9.029 1.00 77.00 97 TYR A C 1
ATOM 756 O O . TYR A 1 97 ? 6.379 8.968 -9.535 1.00 77.00 97 TYR A O 1
ATOM 764 N N . GLN A 1 98 ? 5.543 7.531 -8.041 1.00 84.88 98 GLN A N 1
ATOM 765 C CA . GLN A 1 98 ? 6.749 7.436 -7.236 1.00 84.88 98 GLN A CA 1
ATOM 766 C C . GLN A 1 98 ? 7.360 6.046 -7.340 1.00 84.88 98 GLN A C 1
ATOM 768 O O . GLN A 1 98 ? 6.767 5.101 -7.856 1.00 84.88 98 GLN A O 1
ATOM 773 N N . LEU A 1 99 ? 8.602 5.940 -6.876 1.00 83.25 99 LEU A N 1
ATOM 774 C CA . LEU A 1 99 ? 9.312 4.670 -6.836 1.00 83.25 99 LEU A CA 1
ATOM 775 C C . LEU A 1 99 ? 9.069 4.029 -5.486 1.00 83.25 99 LEU A C 1
ATOM 777 O O . LEU A 1 99 ? 9.323 4.665 -4.460 1.00 83.25 99 LEU A O 1
ATOM 781 N N . ASN A 1 100 ? 8.660 2.764 -5.478 1.00 86.62 100 ASN A N 1
ATOM 782 C CA . ASN A 1 100 ? 8.694 1.993 -4.251 1.00 86.62 100 ASN A CA 1
ATOM 783 C C . ASN A 1 100 ? 10.124 1.501 -3.991 1.00 86.62 100 ASN A C 1
ATOM 785 O O . ASN A 1 100 ? 10.560 0.497 -4.551 1.00 86.62 100 ASN A O 1
ATOM 789 N N . GLN A 1 101 ? 10.872 2.234 -3.174 1.00 87.88 101 GLN A N 1
ATOM 790 C CA . GLN A 1 101 ? 12.219 1.853 -2.760 1.00 87.88 101 GLN A CA 1
ATOM 791 C C . GLN A 1 101 ? 12.148 0.927 -1.548 1.00 87.88 101 GLN A C 1
ATOM 793 O O . GLN A 1 101 ? 11.373 1.168 -0.622 1.00 87.88 101 GLN A O 1
ATOM 798 N N . GLU A 1 102 ? 13.008 -0.086 -1.529 1.00 87.06 102 GLU A N 1
ATOM 799 C CA . GLU A 1 102 ? 13.190 -0.941 -0.361 1.00 87.06 102 GLU A CA 1
ATOM 800 C C . GLU A 1 102 ? 13.733 -0.160 0.833 1.00 87.06 102 GLU A C 1
ATOM 802 O O . GLU A 1 102 ? 14.374 0.889 0.708 1.00 87.06 102 GLU A O 1
ATOM 807 N N . HIS A 1 103 ? 13.447 -0.693 2.012 1.00 89.81 103 HIS A N 1
ATOM 808 C CA . HIS A 1 103 ? 14.116 -0.303 3.233 1.00 89.81 103 HIS A CA 1
ATOM 809 C C . HIS A 1 103 ? 15.597 -0.745 3.174 1.00 89.81 103 HIS A C 1
ATOM 811 O O . HIS A 1 103 ? 15.893 -1.774 2.560 1.00 89.81 103 HIS A O 1
ATOM 817 N N . PRO A 1 104 ? 16.542 -0.021 3.808 1.00 86.25 104 PRO A N 1
ATOM 818 C CA . PRO A 1 104 ? 17.972 -0.363 3.759 1.00 86.25 104 PRO A CA 1
ATOM 819 C C . PRO A 1 104 ? 18.356 -1.764 4.262 1.00 86.25 104 PRO A C 1
ATOM 821 O O . PRO A 1 104 ? 19.438 -2.247 3.946 1.00 86.25 104 PRO A O 1
ATOM 824 N N . ASP A 1 105 ? 17.482 -2.427 5.020 1.00 87.56 105 ASP A N 1
ATOM 825 C CA . ASP A 1 105 ? 17.663 -3.805 5.501 1.00 87.56 105 ASP A CA 1
ATOM 826 C C . ASP A 1 105 ? 17.142 -4.882 4.523 1.00 87.56 105 ASP A C 1
ATOM 828 O O . ASP A 1 105 ? 17.137 -6.064 4.856 1.00 87.56 105 ASP A O 1
ATOM 832 N N . GLY A 1 106 ? 16.708 -4.491 3.319 1.00 85.75 106 GLY A N 1
ATOM 833 C CA . GLY A 1 106 ? 16.236 -5.400 2.267 1.00 85.75 106 GLY A CA 1
ATOM 834 C C . GLY A 1 106 ? 14.752 -5.776 2.356 1.00 85.75 106 GLY A C 1
ATOM 835 O O . GLY A 1 106 ? 14.266 -6.595 1.571 1.00 85.75 106 GLY A O 1
ATOM 836 N N . HIS A 1 107 ? 13.996 -5.193 3.290 1.00 89.75 107 HIS A N 1
ATOM 837 C CA . HIS A 1 107 ? 12.548 -5.386 3.368 1.00 89.75 107 HIS A CA 1
ATOM 838 C C . HIS A 1 107 ? 11.773 -4.325 2.574 1.00 89.75 107 HIS A C 1
ATOM 840 O O . HIS A 1 107 ? 12.277 -3.253 2.242 1.00 89.75 107 HIS A O 1
ATOM 846 N N . GLY A 1 108 ? 10.504 -4.610 2.268 1.00 89.31 108 GLY A N 1
ATOM 847 C CA . GLY A 1 108 ? 9.602 -3.600 1.714 1.00 89.31 108 GLY A CA 1
ATOM 848 C C . GLY A 1 108 ? 9.411 -2.469 2.721 1.00 89.31 108 GLY A C 1
ATOM 849 O O . GLY A 1 108 ? 9.233 -2.727 3.915 1.00 89.31 108 GLY A O 1
ATOM 850 N N . LYS A 1 109 ? 9.509 -1.215 2.271 1.00 92.19 109 LYS A N 1
ATOM 851 C CA . LYS A 1 109 ? 9.552 -0.066 3.185 1.00 92.19 109 LYS A CA 1
ATOM 852 C C . LYS A 1 109 ? 8.233 0.129 3.923 1.00 92.19 109 LYS A C 1
ATOM 854 O O . LYS A 1 109 ? 8.253 0.381 5.127 1.00 92.19 109 LYS A O 1
ATOM 859 N N . LEU A 1 110 ? 7.104 -0.065 3.238 1.00 94.38 110 LEU A N 1
ATOM 860 C CA . LEU A 1 110 ? 5.785 -0.003 3.869 1.00 94.38 110 LEU A CA 1
ATOM 861 C C . LEU A 1 110 ? 5.619 -1.132 4.882 1.00 94.38 110 LEU A C 1
ATOM 863 O O . LEU A 1 110 ? 5.190 -0.908 6.010 1.00 94.38 110 LEU A O 1
ATOM 867 N N . THR A 1 111 ? 6.004 -2.342 4.485 1.00 93.62 111 THR A N 1
ATOM 868 C CA . THR A 1 111 ? 5.929 -3.542 5.322 1.00 93.62 111 THR A CA 1
ATOM 869 C C . THR A 1 111 ? 6.756 -3.372 6.594 1.00 93.62 111 THR A C 1
ATOM 871 O O . THR A 1 111 ? 6.281 -3.659 7.694 1.00 93.62 111 THR A O 1
ATOM 874 N N . ARG A 1 112 ? 7.983 -2.854 6.460 1.00 94.56 112 ARG A N 1
ATOM 875 C CA . ARG A 1 112 ? 8.880 -2.585 7.584 1.00 94.56 112 ARG A CA 1
ATOM 876 C C . ARG A 1 112 ? 8.319 -1.507 8.508 1.00 94.56 112 ARG A C 1
ATOM 878 O O . ARG A 1 112 ? 8.309 -1.713 9.718 1.00 94.56 112 ARG A O 1
ATOM 885 N N . ALA A 1 113 ? 7.804 -0.411 7.949 1.00 94.94 113 ALA A N 1
ATOM 886 C CA . ALA A 1 113 ? 7.187 0.664 8.720 1.00 94.94 113 ALA A CA 1
ATOM 887 C C . ALA A 1 113 ? 5.974 0.169 9.523 1.00 94.94 113 ALA A C 1
ATOM 889 O O . ALA A 1 113 ? 5.901 0.406 10.726 1.00 94.94 113 ALA A O 1
ATOM 890 N N . LEU A 1 114 ? 5.066 -0.581 8.888 1.00 94.38 114 LEU A N 1
ATOM 891 C CA . LEU A 1 114 ? 3.903 -1.174 9.554 1.00 94.38 114 LEU A CA 1
ATOM 892 C C . LEU A 1 114 ? 4.312 -2.116 10.684 1.00 94.38 114 LEU A C 1
ATOM 894 O O . LEU A 1 114 ? 3.740 -2.043 11.763 1.00 94.38 114 LEU A O 1
ATOM 898 N N . HIS A 1 115 ? 5.311 -2.973 10.464 1.00 93.44 115 HIS A N 1
ATOM 899 C CA . HIS A 1 115 ? 5.817 -3.867 11.505 1.00 93.44 115 HIS A CA 1
ATOM 900 C C . HIS A 1 115 ? 6.413 -3.091 12.689 1.00 93.44 115 HIS A C 1
ATOM 902 O O . HIS A 1 115 ? 6.110 -3.394 13.840 1.00 93.44 115 HIS A O 1
ATOM 908 N N . SER A 1 116 ? 7.250 -2.084 12.418 1.00 93.31 116 SER A N 1
ATOM 909 C CA . SER A 1 116 ? 7.898 -1.279 13.459 1.00 93.31 116 SER A CA 1
ATOM 910 C C . SER A 1 116 ? 6.910 -0.450 14.279 1.00 93.31 116 SER A C 1
ATOM 912 O O . SER A 1 116 ? 7.096 -0.315 15.482 1.00 93.31 116 SER A O 1
ATOM 914 N N . LEU A 1 117 ? 5.878 0.096 13.637 1.00 93.62 117 LEU A N 1
ATOM 915 C CA . LEU A 1 117 ? 4.917 1.009 14.260 1.00 93.62 117 LEU A CA 1
ATOM 916 C C . LEU A 1 117 ? 3.640 0.308 14.741 1.00 93.62 117 LEU A C 1
ATOM 918 O O . LEU A 1 117 ? 2.788 0.945 15.359 1.00 93.62 117 LEU A O 1
ATOM 922 N N . TRP A 1 118 ? 3.498 -0.997 14.485 1.00 90.19 118 TRP A N 1
ATOM 923 C CA . TRP A 1 118 ? 2.315 -1.786 14.839 1.00 90.19 118 TRP A CA 1
ATOM 924 C C . TRP A 1 118 ? 1.803 -1.539 16.271 1.00 90.19 118 TRP A C 1
ATOM 926 O O . TRP A 1 118 ? 0.592 -1.360 16.428 1.00 90.19 118 TRP A O 1
ATOM 936 N N . PRO A 1 119 ? 2.657 -1.498 17.321 1.00 88.56 119 PRO A N 1
ATOM 937 C CA . PRO A 1 119 ? 2.183 -1.300 18.693 1.00 88.56 119 PRO A CA 1
ATOM 938 C C . PRO A 1 119 ? 1.507 0.058 18.918 1.00 88.56 119 PRO A C 1
ATOM 940 O O . PRO A 1 119 ? 0.601 0.165 19.741 1.00 88.56 119 PRO A O 1
ATOM 943 N N . GLU A 1 120 ? 1.932 1.082 18.180 1.00 89.00 120 GLU A N 1
ATOM 944 C CA . GLU A 1 120 ? 1.504 2.472 18.345 1.00 89.00 120 GLU A CA 1
ATOM 945 C C . GLU A 1 120 ? 0.281 2.801 17.480 1.00 89.00 120 GLU A C 1
ATOM 947 O O . GLU A 1 120 ? -0.502 3.683 17.816 1.00 89.00 120 GLU A O 1
ATOM 952 N N . MET A 1 121 ? 0.062 2.064 16.388 1.00 88.56 121 MET A N 1
ATOM 953 C CA . MET A 1 121 ? -0.999 2.358 15.419 1.00 88.56 121 MET A CA 1
ATOM 954 C C . MET A 1 121 ? -2.416 1.994 15.880 1.00 88.56 121 MET A C 1
ATOM 956 O O . MET A 1 121 ? -3.397 2.347 15.216 1.00 88.56 121 MET A O 1
ATOM 960 N N . LYS A 1 122 ? -2.562 1.282 17.002 1.00 88.94 122 LYS A N 1
ATOM 961 C CA . LYS A 1 122 ? -3.874 0.865 17.509 1.00 88.94 122 LYS A CA 1
ATOM 962 C C . LYS A 1 122 ? -4.722 2.088 17.867 1.00 88.94 122 LYS A C 1
ATOM 964 O O . LYS A 1 122 ? -4.374 2.874 18.737 1.00 88.94 122 LYS A O 1
ATOM 969 N N . GLY A 1 123 ? -5.887 2.205 17.231 1.00 88.44 123 GLY A N 1
ATOM 970 C CA . GLY A 1 123 ? -6.857 3.267 17.515 1.00 88.44 123 GLY A CA 1
ATOM 971 C C . GLY A 1 123 ? -6.609 4.596 16.796 1.00 88.44 123 GLY A C 1
ATOM 972 O O . GLY A 1 123 ? -7.483 5.459 16.864 1.00 88.44 123 GLY A O 1
ATOM 973 N N . MET A 1 124 ? -5.498 4.745 16.064 1.00 93.75 124 MET A N 1
ATOM 974 C CA . MET A 1 124 ? -5.265 5.916 15.212 1.00 93.75 124 MET A CA 1
ATOM 975 C C . MET A 1 124 ? -6.344 6.025 14.128 1.00 93.75 124 MET A C 1
ATOM 977 O O . MET A 1 124 ? -6.810 5.014 13.590 1.00 93.75 124 MET A O 1
ATOM 981 N N . ASP A 1 125 ? -6.747 7.247 13.795 1.00 95.31 125 ASP A N 1
ATOM 982 C CA . ASP A 1 125 ? -7.501 7.502 12.571 1.00 95.31 125 ASP A CA 1
ATOM 983 C C . ASP A 1 125 ? -6.598 7.342 11.330 1.00 95.31 125 ASP A C 1
ATOM 985 O O . ASP A 1 125 ? -5.372 7.250 11.433 1.00 95.31 125 ASP A O 1
ATOM 989 N N . ASN A 1 126 ? -7.212 7.269 10.148 1.00 96.06 126 ASN A N 1
ATOM 990 C CA . ASN A 1 126 ? -6.489 6.990 8.907 1.00 96.06 126 ASN A CA 1
ATOM 991 C C . ASN A 1 126 ? -5.499 8.102 8.529 1.00 96.06 126 ASN A C 1
ATOM 993 O O . ASN A 1 126 ? -4.419 7.795 8.030 1.00 96.06 126 ASN A O 1
ATOM 997 N N . GLU A 1 127 ? -5.839 9.371 8.767 1.00 96.12 127 GLU A N 1
ATOM 998 C CA . GLU A 1 127 ? -4.983 10.509 8.421 1.00 96.12 127 GLU A CA 1
ATOM 999 C C . GLU A 1 127 ? -3.735 10.521 9.305 1.00 96.12 127 GLU A C 1
ATOM 1001 O O . GLU A 1 127 ? -2.612 10.593 8.802 1.00 96.12 127 GLU A O 1
ATOM 1006 N N . THR A 1 128 ? -3.926 10.365 10.616 1.00 96.25 128 THR A N 1
ATOM 1007 C CA . THR A 1 128 ? -2.832 10.242 11.582 1.00 96.25 128 THR A CA 1
ATOM 1008 C C . THR A 1 128 ? -1.954 9.037 11.259 1.00 96.25 128 THR A C 1
ATOM 1010 O O . THR A 1 128 ? -0.733 9.167 11.232 1.00 96.25 128 THR A O 1
ATOM 1013 N N . LEU A 1 129 ? -2.541 7.881 10.934 1.00 96.25 129 LEU A N 1
ATOM 1014 C CA . LEU A 1 129 ? -1.783 6.680 10.573 1.00 96.25 129 LEU A CA 1
ATOM 1015 C C . LEU A 1 129 ? -0.909 6.904 9.330 1.00 96.25 129 LEU A C 1
ATOM 1017 O O . LEU A 1 129 ? 0.274 6.560 9.345 1.00 96.25 129 LEU A O 1
ATOM 1021 N N . VAL A 1 130 ? -1.463 7.498 8.267 1.00 96.44 130 VAL A N 1
ATOM 1022 C CA . VAL A 1 130 ? -0.708 7.795 7.037 1.00 96.44 130 VAL A CA 1
ATOM 1023 C C . VAL A 1 130 ? 0.395 8.819 7.306 1.00 96.44 130 VAL A C 1
ATOM 1025 O O . VAL A 1 130 ? 1.516 8.625 6.840 1.00 96.44 130 VAL A O 1
ATOM 1028 N N . ARG A 1 131 ? 0.134 9.855 8.114 1.00 96.69 131 ARG A N 1
ATOM 1029 C CA . ARG A 1 131 ? 1.159 10.826 8.535 1.00 96.69 131 ARG A CA 1
ATOM 1030 C C . ARG A 1 131 ? 2.288 10.179 9.331 1.00 96.69 131 ARG A C 1
ATOM 1032 O O . ARG A 1 131 ? 3.448 10.500 9.094 1.00 96.69 131 ARG A O 1
ATOM 1039 N N . THR A 1 132 ? 1.978 9.252 10.237 1.00 96.44 132 THR A N 1
ATOM 1040 C CA . THR A 1 132 ? 2.992 8.515 11.007 1.00 96.44 132 THR A CA 1
ATOM 1041 C C . THR A 1 132 ? 3.865 7.649 10.094 1.00 96.44 132 THR A C 1
ATOM 1043 O O . THR A 1 132 ? 5.087 7.622 10.250 1.00 96.44 132 THR A O 1
ATOM 1046 N N . LEU A 1 133 ? 3.270 6.981 9.098 1.00 96.31 133 LEU A N 1
ATOM 1047 C CA . LEU A 1 133 ? 4.020 6.232 8.082 1.00 96.31 133 LEU A CA 1
ATOM 1048 C C . LEU A 1 133 ? 4.899 7.146 7.219 1.00 96.31 133 LEU A C 1
ATOM 1050 O O . LEU A 1 133 ? 6.056 6.818 6.958 1.00 96.31 133 LEU A O 1
ATOM 1054 N N . ASP A 1 134 ? 4.372 8.291 6.789 1.00 96.31 134 ASP A N 1
ATOM 1055 C CA . ASP A 1 134 ? 5.128 9.258 5.995 1.00 96.31 134 ASP A CA 1
ATOM 1056 C C . ASP A 1 134 ? 6.309 9.829 6.795 1.00 96.31 134 ASP A C 1
ATOM 1058 O O . ASP A 1 134 ? 7.438 9.863 6.304 1.00 96.31 134 ASP A O 1
ATOM 1062 N N . ALA A 1 135 ? 6.107 10.159 8.073 1.00 96.31 135 ALA A N 1
ATOM 1063 C CA . ALA A 1 135 ? 7.184 10.573 8.968 1.00 96.31 135 ALA A CA 1
ATOM 1064 C C . ALA A 1 135 ? 8.267 9.487 9.111 1.00 96.31 135 ALA A C 1
ATOM 1066 O O . ALA A 1 135 ? 9.461 9.795 9.075 1.00 96.31 135 ALA A O 1
ATOM 1067 N N . TYR A 1 136 ? 7.877 8.209 9.198 1.00 96.06 136 TYR A N 1
ATOM 1068 C CA . TYR A 1 136 ? 8.821 7.087 9.224 1.00 96.06 136 TYR A CA 1
ATOM 1069 C C . TYR A 1 136 ? 9.683 7.032 7.956 1.00 96.06 136 TYR A C 1
ATOM 1071 O O . TYR A 1 136 ? 10.894 6.834 8.047 1.00 96.06 136 TYR A O 1
ATOM 1079 N N . TYR A 1 137 ? 9.095 7.260 6.778 1.00 94.75 137 TYR A N 1
ATOM 1080 C CA . TYR A 1 137 ? 9.823 7.268 5.503 1.00 94.75 137 TYR A CA 1
ATOM 1081 C C . TYR A 1 137 ? 10.858 8.394 5.399 1.00 94.75 137 TYR A C 1
ATOM 1083 O O . TYR A 1 137 ? 11.819 8.269 4.638 1.00 94.75 137 TYR A O 1
ATOM 1091 N N . HIS A 1 138 ? 10.674 9.479 6.153 1.00 94.19 138 HIS A N 1
ATOM 1092 C CA . HIS A 1 138 ? 11.562 10.640 6.157 1.00 94.19 138 HIS A CA 1
ATOM 1093 C C . HIS A 1 138 ? 12.694 10.559 7.188 1.00 94.19 138 HIS A C 1
ATOM 1095 O O . HIS A 1 138 ? 13.578 11.421 7.174 1.00 94.19 138 HIS A O 1
ATOM 1101 N N . ARG A 1 139 ? 12.719 9.531 8.048 1.00 94.44 139 ARG A N 1
ATOM 1102 C CA . ARG A 1 139 ? 13.832 9.307 8.979 1.00 94.44 139 ARG A CA 1
ATOM 1103 C C . ARG A 1 139 ? 15.150 9.131 8.227 1.00 94.44 139 ARG A C 1
ATOM 1105 O O . ARG A 1 139 ? 15.188 8.507 7.169 1.00 94.44 139 ARG A O 1
ATOM 1112 N N . SER A 1 140 ? 16.246 9.636 8.784 1.00 90.56 140 SER A N 1
ATOM 1113 C CA . SER A 1 140 ? 17.571 9.593 8.147 1.00 90.56 140 SER A CA 1
ATOM 1114 C C . SER A 1 140 ? 18.071 8.176 7.854 1.00 90.56 140 SER A C 1
ATOM 1116 O O . SER A 1 140 ? 18.783 7.983 6.874 1.00 90.56 140 SER A O 1
ATOM 1118 N N . ASP A 1 141 ? 17.677 7.195 8.666 1.00 89.50 141 ASP A N 1
ATOM 1119 C CA . ASP A 1 141 ? 18.035 5.781 8.529 1.00 89.50 141 ASP A CA 1
ATOM 1120 C C . ASP A 1 141 ? 17.123 4.992 7.574 1.00 89.50 141 ASP A C 1
ATOM 1122 O O . ASP A 1 141 ? 17.428 3.849 7.248 1.00 89.50 141 ASP A O 1
ATOM 1126 N N . VAL A 1 142 ? 16.023 5.590 7.105 1.00 91.19 142 VAL A N 1
ATOM 1127 C CA . VAL A 1 142 ? 15.016 4.947 6.234 1.00 91.19 142 VAL A CA 1
ATOM 1128 C C . VAL A 1 142 ? 14.910 5.633 4.870 1.00 91.19 142 VAL A C 1
ATOM 1130 O O . VAL A 1 142 ? 14.588 4.996 3.858 1.00 91.19 142 VAL A O 1
ATOM 1133 N N . LYS A 1 143 ? 15.143 6.949 4.837 1.00 90.00 143 LYS A N 1
ATOM 1134 C CA . LYS A 1 143 ? 14.930 7.801 3.672 1.00 90.00 143 LYS A CA 1
ATOM 1135 C C . LYS A 1 143 ? 15.738 7.301 2.480 1.00 90.00 143 LYS A C 1
ATOM 1137 O O . LYS A 1 143 ? 16.957 7.167 2.524 1.00 90.00 143 LYS A O 1
ATOM 1142 N N . GLY A 1 144 ? 15.024 7.063 1.382 1.00 85.94 144 GLY A N 1
ATOM 1143 C CA . GLY A 1 144 ? 15.621 6.678 0.109 1.00 85.94 144 GLY A CA 1
ATOM 1144 C C . GLY A 1 144 ? 16.169 7.873 -0.671 1.00 85.94 144 GLY A C 1
ATOM 1145 O O . GLY A 1 144 ? 15.950 9.035 -0.327 1.00 85.94 144 GLY A O 1
ATOM 1146 N N . LYS A 1 145 ? 16.835 7.576 -1.789 1.00 85.44 145 LYS A N 1
ATOM 1147 C CA . LYS A 1 145 ? 17.347 8.583 -2.730 1.00 85.44 145 LYS A CA 1
ATOM 1148 C C . LYS A 1 145 ? 16.223 9.414 -3.352 1.00 85.44 145 LYS A C 1
ATOM 1150 O O . LYS A 1 145 ? 16.407 10.600 -3.612 1.00 85.44 145 LYS A O 1
ATOM 1155 N N . TYR A 1 146 ? 15.078 8.785 -3.609 1.00 85.62 146 TYR A N 1
ATOM 1156 C CA . TYR A 1 146 ? 13.924 9.422 -4.239 1.00 85.62 146 TYR A CA 1
ATOM 1157 C C . TYR A 1 146 ? 12.774 9.632 -3.245 1.00 85.62 146 TYR A C 1
ATOM 1159 O O . TYR A 1 146 ? 12.648 8.857 -2.293 1.00 85.62 146 TYR A O 1
ATOM 1167 N N . PRO A 1 147 ? 11.915 10.644 -3.456 1.00 87.19 147 PRO A N 1
ATOM 1168 C CA . PRO A 1 147 ? 10.695 10.806 -2.676 1.00 87.19 147 PRO A CA 1
ATOM 1169 C C . PRO A 1 147 ? 9.772 9.595 -2.814 1.00 87.19 147 PRO A C 1
ATOM 1171 O O . PRO A 1 147 ? 9.606 9.040 -3.904 1.00 87.19 147 P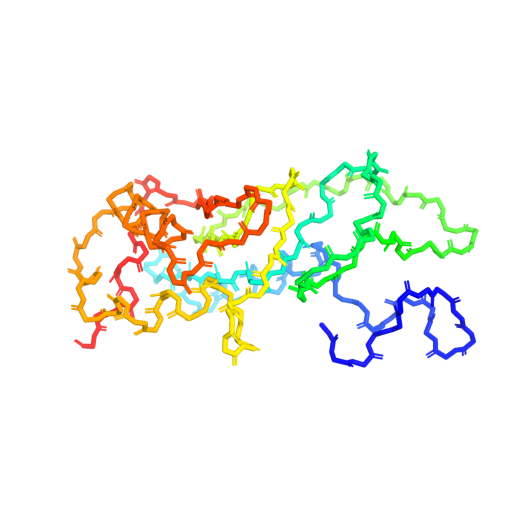RO A O 1
ATOM 1174 N N . GLN A 1 148 ? 9.164 9.211 -1.701 1.00 88.62 148 GLN A N 1
ATOM 1175 C CA . GLN A 1 148 ? 8.192 8.135 -1.613 1.00 88.62 148 GLN A CA 1
ATOM 1176 C C . GLN A 1 148 ? 7.206 8.498 -0.505 1.00 88.62 148 GLN A C 1
ATOM 1178 O O . GLN A 1 148 ? 7.644 8.887 0.573 1.00 88.62 148 GLN A O 1
ATOM 1183 N N . THR A 1 149 ? 5.910 8.374 -0.774 1.00 92.88 149 THR A N 1
ATOM 1184 C CA . THR A 1 149 ? 4.836 8.803 0.126 1.00 92.88 149 THR A CA 1
ATOM 1185 C C . THR A 1 149 ? 3.787 7.696 0.209 1.00 92.88 149 THR A C 1
ATOM 1187 O O . THR A 1 149 ? 3.244 7.317 -0.833 1.00 92.88 149 THR A O 1
ATOM 1190 N N . PRO A 1 150 ? 3.503 7.142 1.398 1.00 94.69 150 PRO A N 1
ATOM 1191 C CA . PRO A 1 150 ? 2.444 6.156 1.547 1.00 94.69 150 PRO A CA 1
ATOM 1192 C C . PRO A 1 150 ? 1.081 6.814 1.307 1.00 94.69 150 PRO A C 1
ATOM 1194 O O . PRO A 1 150 ? 0.861 7.966 1.676 1.00 94.69 150 PRO A O 1
ATOM 1197 N N . VAL A 1 151 ? 0.153 6.081 0.698 1.00 94.50 151 VAL A N 1
ATOM 1198 C CA . VAL A 1 151 ? -1.190 6.588 0.382 1.00 94.50 151 VAL A CA 1
ATOM 1199 C C . VAL A 1 151 ? -2.243 5.556 0.748 1.00 94.50 151 VAL A C 1
ATOM 1201 O O . VAL A 1 151 ? -2.034 4.360 0.557 1.00 94.50 151 VAL A O 1
ATOM 1204 N N . MET A 1 152 ? -3.373 6.021 1.279 1.00 94.62 152 MET A N 1
ATOM 1205 C CA . MET A 1 152 ? -4.522 5.176 1.584 1.00 94.62 152 MET A CA 1
ATOM 1206 C C . MET A 1 152 ? -5.716 5.559 0.706 1.00 94.62 152 MET A C 1
ATOM 1208 O O . MET A 1 152 ? -6.047 6.738 0.601 1.00 94.62 152 MET A O 1
ATOM 1212 N N . THR A 1 153 ? -6.361 4.568 0.093 1.00 93.12 153 THR A N 1
ATOM 1213 C CA . THR A 1 153 ? -7.556 4.721 -0.752 1.00 93.12 153 THR A CA 1
ATOM 1214 C C . THR A 1 153 ? -8.652 3.729 -0.350 1.00 93.12 153 THR A C 1
ATOM 1216 O O . THR A 1 153 ? -8.459 2.880 0.528 1.00 93.12 153 THR A O 1
ATOM 1219 N N . GLY A 1 154 ? -9.820 3.847 -0.987 1.00 91.75 154 GLY A N 1
ATOM 1220 C CA . GLY A 1 154 ? -10.977 2.983 -0.761 1.00 91.75 154 GLY A CA 1
ATOM 1221 C C . GLY A 1 154 ? -11.975 3.587 0.229 1.00 91.75 154 GLY A C 1
ATOM 1222 O O . GLY A 1 154 ? -12.262 4.780 0.172 1.00 91.75 154 GLY A O 1
ATOM 1223 N N . GLU A 1 155 ? -12.532 2.787 1.139 1.00 93.00 155 GLU A N 1
ATOM 1224 C CA . GLU A 1 155 ? -13.569 3.236 2.089 1.00 93.00 155 GLU A CA 1
ATOM 1225 C C . GLU A 1 155 ? -13.005 3.986 3.318 1.00 93.00 155 GLU A C 1
ATOM 1227 O O . GLU A 1 155 ? -13.398 3.716 4.457 1.00 93.00 155 GLU A O 1
ATOM 1232 N N . THR A 1 156 ? -12.092 4.938 3.106 1.00 92.62 156 THR A N 1
ATOM 1233 C CA . THR A 1 156 ? -11.388 5.680 4.173 1.00 92.62 156 THR A CA 1
ATOM 1234 C C . THR A 1 156 ? -12.314 6.478 5.087 1.00 92.62 156 THR A C 1
ATOM 1236 O O . THR A 1 156 ? -11.998 6.647 6.263 1.00 92.62 156 THR A O 1
ATOM 1239 N N . ASP A 1 157 ? -13.470 6.911 4.581 1.00 91.31 157 ASP A N 1
ATOM 1240 C CA . ASP A 1 157 ? -14.458 7.684 5.349 1.00 91.31 157 ASP A CA 1
ATOM 1241 C C . ASP A 1 157 ? -15.378 6.797 6.199 1.00 91.31 157 ASP A C 1
ATOM 1243 O O . ASP A 1 157 ? -16.057 7.272 7.107 1.00 91.31 157 ASP A O 1
ATOM 1247 N N . LYS A 1 158 ? -15.426 5.493 5.902 1.00 91.25 158 LYS A N 1
ATOM 1248 C CA . LYS A 1 158 ? -16.324 4.535 6.568 1.00 91.25 158 LYS A CA 1
ATOM 1249 C C . LYS A 1 158 ? -15.593 3.586 7.508 1.00 91.25 158 LYS A C 1
ATOM 1251 O O . LYS A 1 158 ? -16.226 2.977 8.367 1.00 91.25 158 LYS A O 1
ATOM 1256 N N . ARG A 1 159 ? -14.290 3.386 7.307 1.00 91.69 159 ARG A N 1
ATOM 1257 C CA . ARG A 1 159 ? -13.494 2.347 7.969 1.00 91.69 159 ARG A CA 1
ATOM 1258 C C . ARG A 1 159 ? -12.190 2.916 8.478 1.00 91.69 159 ARG A C 1
ATOM 1260 O O . ARG A 1 159 ? -11.582 3.742 7.808 1.00 91.69 159 ARG A O 1
ATOM 1267 N N . ARG A 1 160 ? -11.705 2.399 9.604 1.00 93.50 160 ARG A N 1
ATOM 1268 C CA . ARG A 1 160 ? -10.363 2.713 10.101 1.00 93.50 160 ARG A CA 1
ATOM 1269 C C . ARG A 1 160 ? -9.429 1.542 9.862 1.00 93.50 160 ARG A C 1
ATOM 1271 O O . ARG A 1 160 ? -9.718 0.424 10.279 1.00 93.50 160 ARG A O 1
ATOM 1278 N N . PHE A 1 161 ? -8.283 1.805 9.241 1.00 94.00 161 PHE A N 1
ATOM 1279 C CA . PHE A 1 161 ? -7.263 0.784 9.007 1.00 94.00 161 PHE A CA 1
ATOM 1280 C C . PHE A 1 161 ? -6.789 0.175 10.326 1.00 94.00 161 PHE A C 1
ATOM 1282 O O . PHE A 1 161 ? -6.612 -1.034 10.426 1.00 94.00 161 PHE A O 1
ATOM 1289 N N . SER A 1 162 ? -6.685 0.994 11.374 1.00 92.81 162 SER A N 1
ATOM 1290 C CA . SER A 1 162 ? -6.238 0.564 12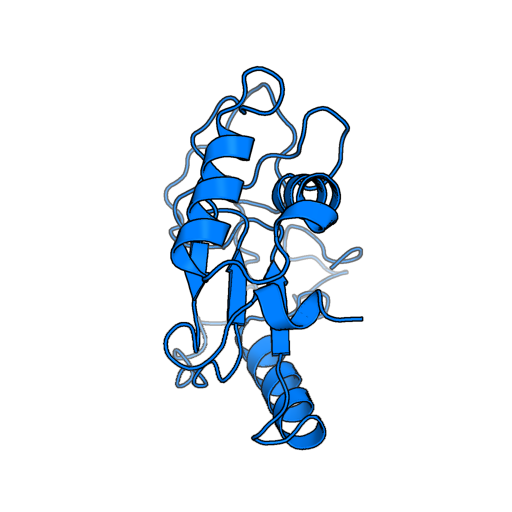.698 1.00 92.81 162 SER A CA 1
ATOM 1291 C C . SER A 1 162 ? -7.139 -0.468 13.387 1.00 92.81 162 SER A C 1
ATOM 1293 O O . SER A 1 162 ? -6.726 -1.079 14.375 1.00 92.81 162 SER A O 1
ATOM 1295 N N . GLU A 1 163 ? -8.351 -0.715 12.877 1.00 90.69 163 GLU A N 1
ATOM 1296 C CA . GLU A 1 163 ? -9.230 -1.774 13.381 1.00 90.69 163 GLU A CA 1
ATOM 1297 C C . GLU A 1 163 ? -8.635 -3.170 13.188 1.00 90.69 163 GLU A C 1
ATOM 1299 O O . GLU A 1 163 ? -8.910 -4.045 14.006 1.00 90.69 163 GLU A O 1
ATOM 1304 N N . ILE A 1 164 ? -7.762 -3.368 12.193 1.00 88.81 164 ILE A N 1
ATOM 1305 C CA . ILE A 1 164 ? -7.097 -4.663 11.968 1.00 88.81 164 ILE A CA 1
ATOM 1306 C C . ILE A 1 164 ? -6.062 -4.997 13.049 1.00 88.81 164 ILE A C 1
ATOM 1308 O O . ILE A 1 164 ? -5.650 -6.146 13.180 1.00 88.81 164 ILE A O 1
ATOM 1312 N N . PHE A 1 165 ? -5.640 -4.000 13.833 1.00 83.62 165 PHE A N 1
ATOM 1313 C CA . PHE A 1 165 ? -4.689 -4.173 14.932 1.00 83.62 165 PHE A CA 1
ATOM 1314 C C . PHE A 1 165 ? -5.374 -4.567 16.249 1.00 83.62 165 PHE A C 1
ATOM 1316 O O . PHE A 1 165 ? -4.703 -4.789 17.261 1.00 83.62 165 PHE A O 1
ATOM 1323 N N . LYS A 1 166 ? -6.712 -4.649 16.274 1.00 68.50 166 LYS A N 1
ATOM 1324 C CA . LYS A 1 166 ? -7.463 -5.136 17.433 1.00 68.50 166 LYS A CA 1
ATOM 1325 C C . LYS A 1 166 ? -7.345 -6.665 17.492 1.00 68.50 166 LYS A C 1
ATOM 1327 O O . LYS A 1 166 ? -8.001 -7.367 16.731 1.00 68.50 166 LYS A O 1
ATOM 1332 N N . ARG A 1 167 ? -6.474 -7.153 18.378 1.00 55.47 167 ARG A N 1
ATOM 1333 C CA . ARG A 1 167 ? -6.607 -8.492 18.969 1.00 55.47 167 ARG A CA 1
ATOM 1334 C C . ARG A 1 167 ? -7.703 -8.474 20.022 1.00 55.47 167 ARG A C 1
ATOM 1336 O O . ARG A 1 167 ? -7.762 -7.449 20.747 1.00 55.47 167 ARG A O 1
#

pLDDT: mean 82.39, std 14.68, range [39.47, 96.69]

Radius of gyration: 17.24 Å; chains: 1; bounding box: 43×30×50 Å

Secondary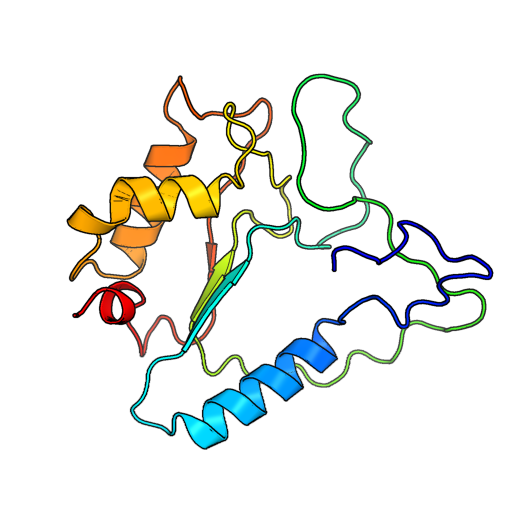 structure (DSSP, 8-state):
--S--SS-BTTBSSTTSPPHHHHHHHHHHHHHHHTTTS--EEEE-S-----S-PPP--SS--BSS-SS----TT------PPPPP--SEEEESS-TTS--BPPTTSS-HHHHHHHHHTTT-TT--HHHHHHHHHHHHTSTTT--SS----EEEESTTT--GGGGG--

Foldseek 3Di:
DVPADLEDDPVCLPPVDDDPVNVLVVVVVVCVVLDDPGADEAEALAQQQQDLPDDDDDDDFDFHYDSRDHDRPPDDDDDPDDDRAQQHKYKYWFPNPWTQTDFPVRHRLLVVQCVVCLVVLAPDQPVVVQVSSQVSCPDPNGDDPIDGGMDMDGPSVPDGPNVVSDD